Protein AF-A0A6G3DHX5-F1 (afdb_monomer_lite)

Radius of gyration: 11.98 Å; chains: 1; bounding box: 29×22×34 Å

Secondary structure (DSSP, 8-state):
-TTT---EEEPPGGG--HHHHHIIIIIIS---GGGEEEE-GGGS--HHHHHHHHHTT-EEE---SSS--

Foldseek 3Di:
DVVPPAADEDEDDLLPCLVVVCCVVCVPVVNQQCSYEYENNVSVPDVVSVVVSVVSNHHYHHDDPDPPD

pLDDT: mean 93.58, std 10.8, range [48.0, 98.69]

Structure (mmCIF, N/CA/C/O backbone):
data_AF-A0A6G3DHX5-F1
#
_entry.id   AF-A0A6G3DHX5-F1
#
loop_
_atom_site.group_PDB
_atom_site.id
_atom_site.type_symbol
_atom_site.label_atom_id
_atom_site.label_alt_id
_atom_site.label_comp_id
_atom_site.label_asym_id
_atom_site.label_entity_id
_atom_site.label_seq_id
_atom_site.pdbx_PDB_ins_code
_atom_site.Cartn_x
_atom_site.Cartn_y
_atom_site.Cartn_z
_atom_site.occupancy
_atom_site.B_iso_or_equiv
_atom_site.auth_seq_id
_atom_site.auth_comp_id
_atom_site.auth_asym_id
_atom_site.auth_atom_id
_atom_site.pdbx_PDB_model_num
ATOM 1 N N . HIS A 1 1 ? -12.923 1.226 7.475 1.00 87.25 1 HIS A N 1
ATOM 2 C CA . HIS A 1 1 ? -11.894 0.646 8.358 1.00 87.25 1 HIS A CA 1
ATOM 3 C C . HIS A 1 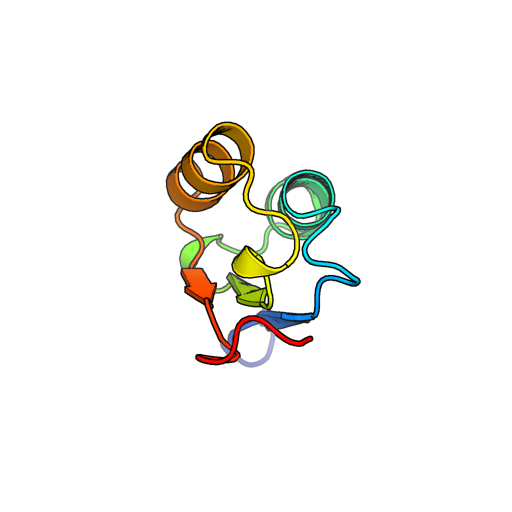1 ? -12.220 0.866 9.841 1.00 87.25 1 HIS A C 1
ATOM 5 O O . HIS A 1 1 ? -12.617 -0.108 10.457 1.00 87.25 1 HIS A O 1
ATOM 11 N N . HIS A 1 2 ? -12.149 2.074 10.421 1.00 88.69 2 HIS A N 1
ATOM 12 C CA . HIS A 1 2 ? -12.355 2.252 11.877 1.00 88.69 2 HIS A CA 1
ATOM 13 C C . HIS A 1 2 ? -13.732 1.800 12.383 1.00 88.69 2 HIS A C 1
ATOM 15 O O . HIS A 1 2 ? -13.821 1.045 13.341 1.00 88.69 2 HIS A O 1
ATOM 21 N N . ALA A 1 3 ? -14.805 2.216 11.708 1.00 95.75 3 ALA A N 1
ATOM 22 C CA . ALA A 1 3 ? -16.163 1.845 12.106 1.00 95.75 3 ALA A CA 1
ATOM 23 C C . ALA A 1 3 ? -16.557 0.417 11.687 1.00 95.75 3 ALA A C 1
ATOM 25 O O . ALA A 1 3 ? -17.452 -0.176 12.274 1.00 95.75 3 ALA A O 1
ATOM 26 N N . THR A 1 4 ? -15.923 -0.124 10.641 1.00 96.00 4 THR A N 1
ATOM 27 C CA . THR A 1 4 ? -16.409 -1.329 9.943 1.00 96.00 4 THR A CA 1
ATOM 28 C C . THR A 1 4 ? -15.490 -2.536 10.058 1.00 96.00 4 THR A C 1
ATOM 30 O O . THR A 1 4 ? -15.871 -3.635 9.674 1.00 96.00 4 THR A O 1
ATOM 33 N N . GLY A 1 5 ? -14.240 -2.341 10.471 1.00 94.69 5 GLY A N 1
ATOM 34 C CA . GLY A 1 5 ? -13.191 -3.350 10.355 1.00 94.69 5 GLY A CA 1
ATOM 35 C C . GLY A 1 5 ? -12.852 -3.752 8.912 1.00 94.69 5 GLY A C 1
ATOM 36 O O . GLY A 1 5 ? -12.032 -4.642 8.727 1.00 94.69 5 GLY A O 1
ATOM 37 N N . ALA A 1 6 ? -13.447 -3.136 7.884 1.00 97.75 6 ALA A N 1
ATOM 38 C CA . ALA A 1 6 ? -13.186 -3.503 6.493 1.00 97.75 6 ALA A CA 1
ATOM 39 C C . ALA A 1 6 ? -11.787 -3.037 6.036 1.00 97.75 6 ALA A C 1
ATOM 41 O O . ALA A 1 6 ? -11.370 -1.940 6.441 1.00 97.75 6 ALA A O 1
ATOM 42 N N . PRO A 1 7 ? -11.083 -3.827 5.199 1.00 98.06 7 PRO A N 1
ATOM 43 C CA . PRO A 1 7 ? -9.837 -3.403 4.565 1.00 98.06 7 PRO A CA 1
ATOM 44 C C . PRO A 1 7 ? -10.070 -2.257 3.568 1.00 98.06 7 PRO A C 1
ATOM 46 O O . PRO A 1 7 ? -11.199 -2.001 3.146 1.00 98.06 7 PRO A O 1
ATOM 49 N N . ILE A 1 8 ? -8.988 -1.577 3.197 1.00 98.44 8 ILE A N 1
ATOM 50 C CA . ILE A 1 8 ? -8.965 -0.508 2.196 1.00 98.44 8 ILE A CA 1
ATOM 51 C C . ILE A 1 8 ? -8.158 -1.008 1.000 1.00 98.44 8 ILE A C 1
ATOM 53 O O . ILE A 1 8 ? -6.956 -1.236 1.116 1.00 98.44 8 ILE A O 1
ATOM 57 N N . ALA A 1 9 ? -8.819 -1.173 -0.143 1.00 98.25 9 ALA A N 1
ATOM 58 C CA . ALA A 1 9 ? -8.148 -1.413 -1.413 1.00 98.25 9 ALA A CA 1
ATOM 59 C C . ALA A 1 9 ? -7.957 -0.081 -2.141 1.00 98.25 9 ALA A C 1
ATOM 61 O O . ALA A 1 9 ? -8.910 0.687 -2.283 1.00 98.25 9 ALA A O 1
ATOM 62 N N . VAL A 1 10 ? -6.734 0.188 -2.588 1.00 98.31 10 VAL A N 1
ATOM 63 C CA . VAL A 1 10 ? -6.368 1.420 -3.285 1.00 98.31 10 VAL A CA 1
ATOM 64 C C . VAL A 1 10 ? -6.000 1.086 -4.721 1.00 98.31 10 VAL A C 1
ATOM 66 O O . VAL A 1 10 ? -5.087 0.302 -4.976 1.00 98.31 10 VAL A O 1
ATOM 69 N N . HIS A 1 11 ? -6.709 1.703 -5.659 1.00 97.75 11 HIS A N 1
ATOM 70 C CA . HIS A 1 11 ? -6.301 1.742 -7.054 1.00 97.75 11 HIS A CA 1
ATOM 71 C C . HIS A 1 11 ? -5.163 2.758 -7.206 1.00 97.75 11 HIS A C 1
ATOM 73 O O . HIS A 1 11 ? -5.344 3.930 -6.875 1.00 97.75 11 HIS A O 1
ATOM 79 N N . LEU A 1 12 ? -4.009 2.311 -7.701 1.00 96.75 12 LEU A N 1
ATOM 80 C CA . LEU A 1 12 ? -2.905 3.192 -8.066 1.00 96.75 12 LEU A CA 1
ATOM 81 C C . LEU A 1 12 ? -2.900 3.406 -9.578 1.00 96.75 12 LEU A C 1
ATOM 83 O O . LEU A 1 12 ? -2.683 2.460 -10.342 1.00 96.75 12 LEU A O 1
ATOM 87 N N . GLU A 1 13 ? -3.094 4.654 -10.000 1.00 95.81 13 GLU A N 1
ATOM 88 C CA . GLU A 1 13 ? -2.995 5.031 -11.408 1.00 95.81 13 GLU A CA 1
ATOM 89 C C . GLU A 1 13 ? -1.567 4.757 -11.903 1.00 95.81 13 GLU A C 1
ATOM 91 O O . GLU A 1 13 ? -0.577 5.166 -11.280 1.00 95.81 13 GLU A O 1
ATOM 96 N N . LEU A 1 14 ? -1.458 3.978 -12.983 1.00 93.75 14 LEU A N 1
ATOM 97 C CA . LEU A 1 14 ? -0.192 3.456 -13.518 1.00 93.75 14 LEU A CA 1
ATOM 98 C C . LEU A 1 14 ? 0.719 2.753 -12.485 1.00 93.75 14 LEU A C 1
ATOM 100 O O . LEU A 1 14 ? 1.911 2.585 -12.728 1.00 93.75 14 LEU A O 1
ATOM 104 N N . GLY A 1 15 ? 0.188 2.315 -11.338 1.00 94.50 15 GLY A N 1
ATOM 105 C CA . GLY A 1 15 ? 0.984 1.692 -10.274 1.00 94.50 15 GLY A CA 1
ATOM 106 C C . GLY A 1 15 ? 1.891 2.660 -9.502 1.00 94.50 15 GLY A C 1
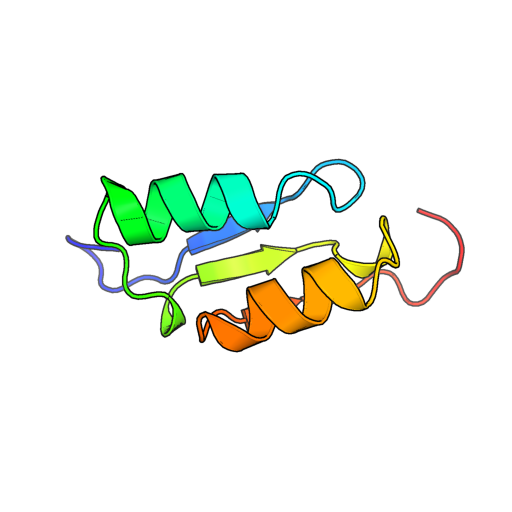ATOM 107 O O . GLY A 1 15 ? 2.845 2.216 -8.864 1.00 94.50 15 GLY A O 1
ATOM 108 N N . THR A 1 16 ? 1.638 3.969 -9.570 1.00 96.69 16 THR A N 1
ATOM 109 C CA . THR A 1 16 ? 2.469 5.015 -8.943 1.00 96.69 16 THR A CA 1
ATOM 110 C C . THR A 1 16 ? 1.869 5.544 -7.630 1.00 96.69 16 THR A C 1
ATOM 112 O O . THR A 1 16 ? 0.703 5.304 -7.335 1.00 96.69 16 THR A O 1
ATOM 115 N N . GLY A 1 17 ? 2.671 6.231 -6.802 1.00 97.75 17 GLY A N 1
ATOM 116 C CA . GLY A 1 17 ? 2.205 6.861 -5.551 1.00 97.75 17 GLY A CA 1
ATOM 117 C C . GLY A 1 17 ? 2.023 5.919 -4.351 1.00 97.75 17 GLY A C 1
ATOM 118 O O . GLY A 1 17 ? 1.420 6.301 -3.353 1.00 97.75 17 GLY A O 1
ATOM 119 N N . ALA A 1 18 ? 2.540 4.686 -4.418 1.00 98.00 18 ALA A N 1
ATOM 120 C CA . ALA A 1 18 ? 2.373 3.677 -3.367 1.00 98.00 18 ALA A CA 1
ATOM 121 C C . ALA A 1 18 ? 2.831 4.150 -1.972 1.00 98.00 18 ALA A C 1
ATOM 123 O O . ALA A 1 18 ? 2.137 3.911 -0.986 1.00 98.00 18 ALA A O 1
ATOM 124 N N . LEU A 1 19 ? 3.990 4.813 -1.883 1.00 98.38 19 LEU A N 1
ATOM 125 C CA . LEU A 1 19 ? 4.546 5.267 -0.604 1.00 98.38 19 LEU A CA 1
ATOM 126 C C . LEU A 1 19 ? 3.792 6.474 -0.044 1.00 98.38 19 LEU A C 1
ATOM 128 O O . LEU A 1 19 ? 3.536 6.503 1.153 1.00 98.38 19 LEU A O 1
ATOM 132 N N . ASP A 1 20 ? 3.360 7.403 -0.898 1.00 98.56 20 ASP A N 1
ATOM 133 C CA . ASP A 1 20 ? 2.555 8.557 -0.477 1.00 98.56 20 ASP A CA 1
ATOM 134 C C . ASP A 1 20 ? 1.189 8.111 0.066 1.00 98.56 20 ASP A C 1
ATOM 136 O O . ASP A 1 20 ? 0.712 8.609 1.083 1.00 98.56 20 ASP A O 1
ATOM 140 N N . VAL A 1 21 ? 0.575 7.105 -0.569 1.00 98.56 21 VAL A N 1
ATOM 141 C CA . VAL A 1 21 ? -0.659 6.478 -0.074 1.00 98.56 21 VAL A CA 1
ATOM 142 C C . VAL A 1 21 ? -0.439 5.814 1.284 1.00 98.56 21 VAL A C 1
ATOM 144 O O . VAL A 1 21 ? -1.300 5.918 2.159 1.00 98.56 21 VAL A O 1
ATOM 147 N N . LEU A 1 22 ? 0.681 5.113 1.473 1.00 98.62 22 LEU A N 1
ATOM 148 C CA . LEU A 1 22 ? 1.002 4.488 2.756 1.00 98.62 22 LEU A CA 1
ATOM 149 C C . LEU A 1 22 ? 1.269 5.527 3.843 1.00 98.62 22 LEU A C 1
ATOM 151 O O . LEU A 1 22 ? 0.795 5.333 4.960 1.00 98.62 22 LEU A O 1
ATOM 155 N N . GLU A 1 23 ? 1.957 6.619 3.525 1.00 98.69 23 GLU A N 1
ATOM 156 C CA . GLU A 1 23 ? 2.183 7.716 4.465 1.00 98.69 23 GLU A CA 1
ATOM 157 C C . GLU A 1 23 ? 0.857 8.347 4.892 1.00 98.69 23 GLU A C 1
ATOM 159 O O . GLU A 1 23 ? 0.560 8.414 6.084 1.00 98.69 23 GLU A O 1
ATOM 164 N N . LEU A 1 24 ? -0.013 8.680 3.936 1.00 98.62 24 LEU A N 1
ATOM 165 C CA . LEU A 1 24 ? -1.327 9.240 4.241 1.00 98.62 24 LEU A CA 1
ATOM 166 C C . LEU A 1 24 ? -2.182 8.271 5.071 1.00 98.62 24 LEU A C 1
ATOM 168 O O . LEU A 1 24 ? -2.724 8.633 6.113 1.00 98.62 24 LEU A O 1
ATOM 172 N N . LEU A 1 25 ? -2.348 7.027 4.617 1.00 98.50 25 LEU A N 1
ATOM 173 C CA . LEU A 1 25 ? -3.254 6.089 5.279 1.00 98.50 25 LEU A CA 1
ATOM 174 C C . LEU A 1 25 ? -2.690 5.595 6.612 1.00 98.50 25 LEU A C 1
ATOM 176 O O . LEU A 1 25 ? -3.417 5.559 7.602 1.00 98.50 25 LEU A O 1
ATOM 180 N N . CYS A 1 26 ? -1.425 5.187 6.649 1.00 98.31 26 CYS A N 1
ATOM 181 C CA . CYS A 1 26 ? -0.837 4.536 7.817 1.00 98.31 26 CYS A CA 1
ATOM 182 C C . CYS A 1 26 ? -0.147 5.533 8.752 1.00 98.31 26 CYS A C 1
ATOM 184 O O . CYS A 1 26 ? -0.312 5.414 9.966 1.00 98.31 26 CYS A O 1
ATOM 186 N N . GLY A 1 27 ? 0.603 6.491 8.202 1.00 98.12 27 GLY A N 1
ATOM 187 C CA . GLY A 1 27 ? 1.327 7.511 8.965 1.00 98.12 27 GLY A CA 1
ATOM 188 C C . GLY A 1 27 ? 0.394 8.572 9.547 1.00 98.12 27 GLY A C 1
ATOM 189 O O . GLY A 1 27 ? 0.384 8.786 10.758 1.00 98.12 27 GLY A O 1
ATOM 190 N N . GLU A 1 28 ? -0.440 9.187 8.708 1.00 98.44 28 GLU A N 1
ATOM 191 C CA . GLU A 1 28 ? -1.298 10.304 9.128 1.00 98.44 28 GLU A CA 1
ATOM 192 C C . GLU A 1 28 ? -2.660 9.848 9.673 1.00 98.44 28 GLU A C 1
ATOM 194 O O . GLU A 1 28 ? -3.113 10.324 10.715 1.00 98.44 28 GLU A O 1
ATOM 199 N N . LEU A 1 29 ? -3.328 8.912 8.990 1.00 97.75 29 LEU A N 1
ATOM 200 C CA . LEU A 1 29 ? -4.703 8.500 9.310 1.00 97.75 29 LEU A CA 1
ATOM 201 C C . LEU A 1 29 ? -4.794 7.252 10.201 1.00 97.75 29 LEU A C 1
ATOM 203 O O . LEU A 1 29 ? -5.896 6.767 10.469 1.00 97.75 29 LEU A O 1
ATOM 207 N N . ALA A 1 30 ? -3.657 6.734 10.674 1.00 97.00 30 ALA A N 1
ATOM 208 C CA . ALA A 1 30 ? -3.571 5.598 11.593 1.00 97.00 30 ALA A CA 1
ATOM 209 C C . ALA A 1 30 ? -4.335 4.338 11.125 1.00 97.00 30 ALA A C 1
ATOM 211 O O . ALA A 1 30 ? -4.888 3.580 11.931 1.00 97.00 30 ALA A O 1
ATOM 212 N N . VAL A 1 31 ? -4.374 4.088 9.815 1.00 98.31 31 VAL A N 1
ATOM 213 C CA . VAL A 1 31 ? -4.830 2.813 9.255 1.00 98.31 31 VAL A CA 1
ATOM 214 C C . VAL A 1 31 ? -3.738 1.764 9.480 1.00 98.31 31 VAL A C 1
ATOM 216 O O . VAL A 1 31 ? -2.618 1.946 9.012 1.00 98.31 31 VAL A O 1
ATOM 219 N N . PRO A 1 32 ? -4.019 0.633 10.152 1.00 98.00 32 PRO A N 1
ATOM 220 C CA . PRO A 1 32 ? -3.047 -0.446 10.257 1.00 98.00 32 PRO A CA 1
ATOM 221 C C . PRO A 1 32 ? -2.672 -0.955 8.863 1.00 98.00 32 PRO A C 1
ATOM 223 O O . PRO A 1 32 ? -3.551 -1.346 8.093 1.00 98.00 32 PRO A O 1
ATOM 226 N N . SER A 1 33 ? -1.379 -1.005 8.548 1.00 98.06 33 SER A N 1
ATOM 227 C CA . SER A 1 33 ? -0.885 -1.352 7.207 1.00 98.06 33 SER A CA 1
ATOM 228 C C . SER A 1 33 ? -1.398 -2.701 6.691 1.00 98.06 33 SER A C 1
ATOM 230 O O . SER A 1 33 ? -1.780 -2.805 5.530 1.00 98.06 33 SER A O 1
ATOM 232 N N . HIS A 1 34 ? -1.557 -3.702 7.564 1.00 97.81 34 HIS A N 1
ATOM 233 C CA . HIS A 1 34 ? -2.132 -5.014 7.221 1.00 97.81 34 HIS A CA 1
ATOM 234 C C . HIS A 1 34 ? -3.606 -4.973 6.757 1.00 97.81 34 HIS A C 1
ATOM 236 O O . HIS A 1 34 ? -4.149 -5.996 6.333 1.00 97.81 34 HIS A O 1
ATOM 242 N N . ARG A 1 35 ? -4.280 -3.816 6.857 1.00 98.19 35 ARG A N 1
ATOM 243 C CA . ARG A 1 35 ? -5.625 -3.548 6.317 1.00 98.19 35 ARG A CA 1
ATOM 244 C C . ARG A 1 35 ? -5.598 -2.854 4.953 1.00 98.19 35 ARG A C 1
ATOM 246 O O . ARG A 1 35 ? -6.671 -2.665 4.385 1.00 98.19 35 ARG A O 1
ATOM 253 N N . VAL A 1 36 ? -4.431 -2.468 4.440 1.00 98.69 36 VAL A N 1
ATOM 254 C CA . VAL A 1 36 ? -4.267 -1.766 3.160 1.00 98.69 36 VAL A CA 1
ATOM 255 C C . VAL A 1 36 ? -3.839 -2.752 2.073 1.00 98.69 36 VAL A C 1
ATOM 257 O O . VAL A 1 36 ? -2.937 -3.565 2.277 1.00 98.69 36 VAL A O 1
ATOM 260 N N . ILE A 1 37 ? -4.490 -2.671 0.914 1.00 98.69 37 ILE A N 1
ATOM 261 C CA . ILE A 1 37 ? -4.163 -3.430 -0.296 1.00 98.69 37 ILE A CA 1
ATOM 262 C C . ILE A 1 37 ? -3.867 -2.422 -1.407 1.00 98.69 37 ILE A C 1
ATOM 264 O O . ILE A 1 37 ? -4.743 -1.639 -1.771 1.00 98.69 37 ILE A O 1
ATOM 268 N N . LEU A 1 38 ? -2.653 -2.441 -1.951 1.00 98.50 38 LEU A N 1
ATOM 269 C CA . LEU A 1 38 ? -2.247 -1.573 -3.053 1.00 98.50 38 LEU A CA 1
ATOM 270 C C . LEU A 1 38 ? -2.367 -2.327 -4.382 1.00 98.50 38 LEU A C 1
ATOM 272 O O . LEU A 1 38 ? -1.714 -3.354 -4.574 1.00 98.50 38 LEU A O 1
ATOM 276 N N . GLY A 1 39 ? -3.215 -1.838 -5.282 1.00 96.94 39 GLY A N 1
ATOM 277 C CA . GLY A 1 39 ? -3.451 -2.429 -6.598 1.00 96.94 39 GLY A CA 1
ATOM 278 C C . GLY A 1 39 ? -2.501 -1.918 -7.678 1.00 96.94 39 GLY A C 1
ATOM 279 O O . GLY A 1 39 ? -1.963 -0.818 -7.580 1.00 96.94 39 GLY A O 1
ATOM 280 N N . HIS A 1 40 ? -2.350 -2.709 -8.740 1.00 95.25 40 HIS A N 1
ATOM 281 C CA . HIS A 1 40 ? -1.672 -2.341 -9.988 1.00 95.25 40 HIS A CA 1
ATOM 282 C C . HIS A 1 40 ? -0.181 -2.001 -9.870 1.00 95.25 40 HIS A C 1
ATOM 284 O O . HIS A 1 40 ? 0.373 -1.371 -10.771 1.00 95.25 40 HIS A O 1
ATOM 290 N N . LEU A 1 41 ? 0.513 -2.445 -8.816 1.00 93.56 41 LEU A N 1
ATOM 291 C CA . LEU A 1 41 ? 1.947 -2.161 -8.656 1.00 93.56 41 LEU A CA 1
ATOM 292 C C . LEU A 1 41 ? 2.801 -2.715 -9.806 1.00 93.56 41 LEU A C 1
ATOM 294 O O . LEU A 1 41 ? 3.870 -2.187 -10.077 1.00 93.56 41 LEU A O 1
ATOM 298 N N . ASN A 1 42 ? 2.347 -3.741 -10.529 1.00 91.88 42 ASN A N 1
ATOM 299 C CA . ASN A 1 42 ? 3.048 -4.243 -11.715 1.00 91.88 42 ASN A CA 1
ATOM 300 C C . ASN A 1 42 ? 2.979 -3.299 -12.928 1.00 91.88 42 ASN A C 1
ATOM 302 O O . ASN A 1 42 ? 3.750 -3.502 -13.863 1.00 91.88 42 ASN A O 1
ATOM 306 N N . ARG A 1 43 ? 2.104 -2.280 -12.933 1.00 92.56 43 ARG A N 1
ATOM 307 C CA . ARG A 1 43 ? 2.100 -1.232 -13.971 1.00 92.56 43 ARG A CA 1
ATOM 308 C C . ARG A 1 43 ? 3.283 -0.262 -13.824 1.00 92.56 43 ARG A C 1
ATOM 310 O O . ARG A 1 43 ? 3.691 0.335 -14.814 1.00 92.56 43 ARG A O 1
ATOM 317 N N . SER A 1 44 ? 3.882 -0.191 -12.631 1.00 93.75 44 SER A N 1
ATOM 318 C CA . SER A 1 44 ? 5.160 0.478 -12.365 1.00 93.75 44 SER A CA 1
ATOM 319 C C . SER A 1 44 ? 6.137 -0.523 -11.729 1.00 93.75 44 SER A C 1
ATOM 321 O O . S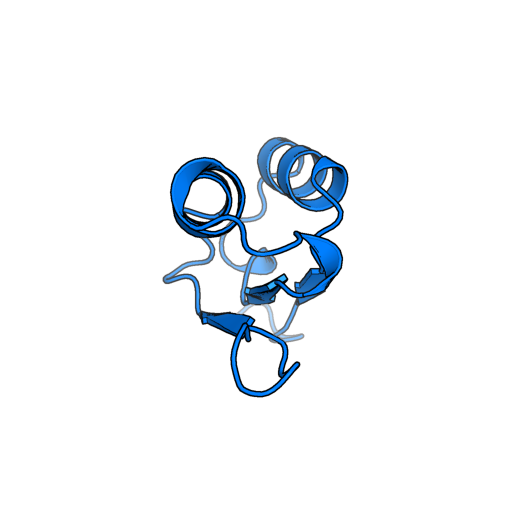ER A 1 44 ? 6.185 -0.660 -10.502 1.00 93.75 44 SER A O 1
ATOM 323 N N . PRO A 1 45 ? 6.890 -1.295 -12.536 1.00 91.75 45 PRO A N 1
ATOM 324 C CA . PRO A 1 45 ? 7.721 -2.394 -12.053 1.00 91.75 45 PRO A CA 1
ATOM 325 C C . PRO A 1 45 ? 9.036 -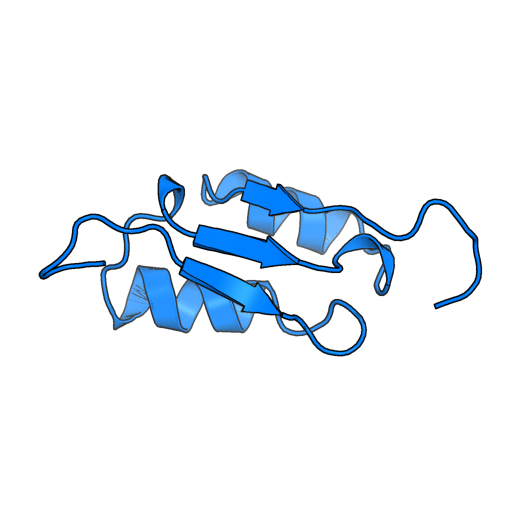1.890 -11.437 1.00 91.75 45 PRO A C 1
ATOM 327 O O . PRO A 1 45 ? 10.116 -2.185 -11.945 1.00 91.75 45 PRO A O 1
ATOM 330 N N . ASP A 1 46 ? 8.941 -1.137 -10.341 1.00 95.19 46 ASP A N 1
ATOM 331 C CA . ASP A 1 46 ? 10.071 -0.718 -9.512 1.00 95.19 46 ASP A CA 1
ATOM 332 C C . ASP A 1 46 ? 10.218 -1.635 -8.278 1.00 95.19 46 ASP A C 1
ATOM 334 O O . ASP A 1 46 ? 9.484 -1.487 -7.291 1.00 95.19 46 ASP A O 1
ATOM 338 N N . PRO A 1 47 ? 11.199 -2.560 -8.274 1.00 95.19 47 PRO A N 1
ATOM 339 C CA . PRO A 1 47 ? 11.409 -3.481 -7.162 1.00 95.19 47 PRO A CA 1
ATOM 340 C C . PRO A 1 47 ? 11.775 -2.792 -5.841 1.00 95.19 47 PRO A C 1
ATOM 342 O O . PRO A 1 47 ? 11.575 -3.388 -4.778 1.00 95.19 47 PRO A O 1
ATOM 345 N N . VAL A 1 48 ? 12.331 -1.574 -5.879 1.00 97.69 48 VAL A N 1
ATOM 346 C CA . VAL A 1 48 ? 12.683 -0.819 -4.666 1.00 97.69 48 VAL A CA 1
ATOM 347 C C . VAL A 1 48 ? 11.409 -0.354 -3.976 1.00 97.69 48 VAL A C 1
ATOM 349 O O . VAL A 1 48 ? 11.193 -0.705 -2.812 1.00 97.69 48 VAL A O 1
ATOM 352 N N . THR A 1 49 ? 10.529 0.328 -4.711 1.00 97.25 49 THR A N 1
ATOM 353 C CA . THR A 1 49 ? 9.212 0.735 -4.209 1.00 97.25 49 THR A CA 1
ATOM 354 C C . THR A 1 49 ? 8.394 -0.467 -3.743 1.00 97.25 49 THR A C 1
ATOM 356 O O . THR A 1 49 ? 7.818 -0.431 -2.656 1.00 97.25 49 THR A O 1
ATOM 359 N N . HIS A 1 50 ? 8.375 -1.573 -4.498 1.00 97.44 50 HIS A N 1
ATOM 360 C CA . HIS A 1 50 ? 7.633 -2.780 -4.100 1.00 97.44 50 HIS A CA 1
ATOM 361 C C . HIS A 1 50 ? 8.149 -3.354 -2.779 1.00 97.44 50 HIS A C 1
ATOM 363 O O . HIS A 1 50 ? 7.359 -3.707 -1.903 1.00 97.44 50 HIS A O 1
ATOM 369 N N . ARG A 1 51 ? 9.474 -3.417 -2.601 1.00 98.25 51 ARG A N 1
ATOM 370 C CA . ARG A 1 51 ? 10.084 -3.886 -1.351 1.00 98.25 51 ARG A CA 1
ATOM 371 C C . ARG A 1 51 ? 9.738 -2.971 -0.180 1.00 98.25 51 ARG A C 1
ATOM 373 O O . ARG A 1 51 ? 9.428 -3.477 0.895 1.00 98.25 51 ARG A O 1
ATOM 380 N N . GLN A 1 52 ? 9.801 -1.656 -0.369 1.00 98.44 52 GLN A N 1
ATOM 381 C CA . GLN A 1 52 ? 9.466 -0.685 0.675 1.00 98.44 52 GLN A CA 1
ATOM 382 C C . GLN A 1 52 ? 7.988 -0.777 1.068 1.00 98.44 52 GLN A C 1
ATOM 384 O O . GLN A 1 52 ? 7.683 -0.879 2.255 1.00 98.44 52 GLN A O 1
ATOM 389 N N . ALA A 1 53 ? 7.088 -0.843 0.083 1.00 98.31 53 ALA A N 1
ATOM 390 C CA . ALA A 1 53 ? 5.663 -1.033 0.321 1.00 98.31 53 ALA A CA 1
ATOM 391 C C . ALA A 1 53 ? 5.397 -2.337 1.089 1.00 98.31 53 ALA A C 1
ATOM 393 O O . ALA A 1 53 ? 4.759 -2.308 2.138 1.00 98.31 53 ALA A O 1
ATOM 394 N N . ALA A 1 54 ? 5.965 -3.465 0.650 1.00 98.06 54 ALA A N 1
ATOM 395 C CA . ALA A 1 54 ? 5.825 -4.742 1.353 1.00 98.06 54 ALA A CA 1
ATOM 396 C C . ALA A 1 54 ? 6.393 -4.690 2.784 1.00 98.06 54 ALA A C 1
ATOM 398 O O . ALA A 1 54 ? 5.805 -5.253 3.706 1.00 98.06 54 ALA A O 1
ATOM 399 N N . GLY A 1 55 ? 7.498 -3.965 2.987 1.00 98.44 55 GLY A N 1
ATOM 400 C CA . GLY A 1 55 ? 8.108 -3.740 4.297 1.00 98.44 55 GLY A CA 1
ATOM 401 C C . GLY A 1 55 ? 7.215 -2.986 5.288 1.00 98.44 55 GLY A C 1
ATOM 402 O O . GLY A 1 55 ? 7.400 -3.141 6.492 1.00 98.44 55 GLY A O 1
ATOM 403 N N . SER A 1 56 ? 6.217 -2.233 4.813 1.00 98.00 56 SER A N 1
ATOM 404 C CA . SER A 1 56 ? 5.222 -1.587 5.682 1.00 98.00 56 SER A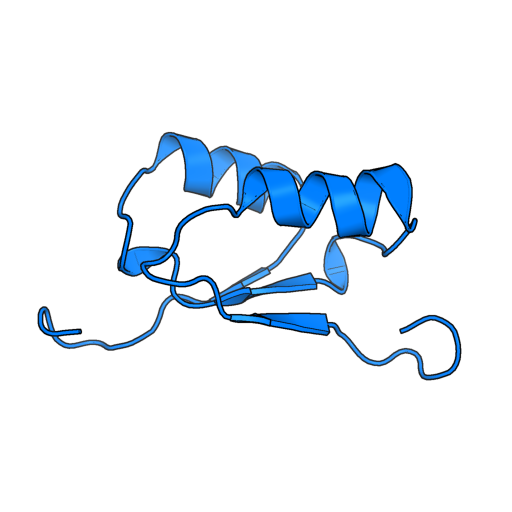 CA 1
ATOM 405 C C . SER A 1 56 ? 4.247 -2.581 6.329 1.00 98.00 56 SER A C 1
ATOM 407 O O . SER A 1 56 ? 3.600 -2.248 7.322 1.00 98.00 56 SER A O 1
ATOM 409 N N . GLY A 1 57 ? 4.119 -3.795 5.779 1.00 98.25 57 GLY A N 1
ATOM 410 C CA . GLY A 1 57 ? 3.121 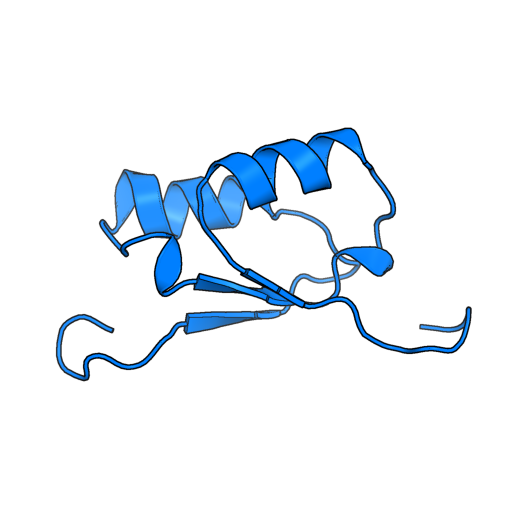-4.791 6.179 1.00 98.25 57 GLY A CA 1
ATOM 411 C C . GLY A 1 57 ? 1.793 -4.711 5.414 1.00 98.25 57 GLY A C 1
ATOM 412 O O . GLY A 1 57 ? 0.850 -5.411 5.784 1.00 98.25 57 GLY A O 1
ATOM 413 N N . CYS A 1 58 ? 1.695 -3.881 4.369 1.00 98.50 58 CYS A N 1
ATOM 414 C CA . CYS A 1 58 ? 0.541 -3.862 3.467 1.00 98.50 58 CYS A CA 1
ATOM 415 C C . CYS A 1 58 ? 0.543 -5.026 2.464 1.00 98.50 58 CYS A C 1
ATOM 417 O O . CYS A 1 58 ? 1.558 -5.685 2.234 1.00 98.50 58 CYS A O 1
ATOM 419 N N . TRP A 1 59 ? -0.593 -5.235 1.802 1.00 98.44 59 TRP A N 1
ATOM 420 C CA . TRP A 1 59 ? -0.731 -6.207 0.718 1.00 98.44 59 TRP A CA 1
ATOM 421 C C . TRP A 1 59 ? -0.461 -5.571 -0.644 1.00 98.44 59 TRP A C 1
ATOM 423 O O . TRP A 1 59 ? -0.929 -4.470 -0.929 1.00 98.44 59 TRP A O 1
ATOM 433 N N . LEU A 1 60 ? 0.261 -6.289 -1.503 1.00 97.62 60 LEU A N 1
ATOM 434 C CA . LEU A 1 60 ? 0.554 -5.882 -2.876 1.00 97.62 60 LEU A CA 1
ATOM 435 C C . LEU A 1 60 ? -0.279 -6.752 -3.819 1.00 97.62 60 LEU A C 1
ATOM 437 O O . LEU A 1 60 ? -0.067 -7.962 -3.901 1.00 97.62 60 LEU A O 1
ATOM 441 N N . ALA A 1 61 ? -1.234 -6.144 -4.515 1.00 96.00 61 ALA A N 1
ATOM 442 C CA . ALA A 1 61 ? -2.082 -6.817 -5.487 1.00 96.00 61 ALA A CA 1
ATOM 443 C C . ALA A 1 61 ? -1.527 -6.593 -6.900 1.00 96.00 61 ALA A C 1
ATOM 445 O O . ALA A 1 61 ? -1.757 -5.557 -7.525 1.00 96.00 61 ALA A O 1
ATOM 446 N N . PHE A 1 62 ? -0.778 -7.586 -7.382 1.00 94.12 62 PHE A N 1
ATOM 447 C CA . PHE A 1 62 ? -0.327 -7.665 -8.769 1.00 94.12 62 PHE A CA 1
ATOM 448 C C . PHE A 1 62 ? -1.417 -8.297 -9.637 1.00 94.12 62 PHE A C 1
ATOM 450 O O . PHE A 1 62 ? -1.925 -9.372 -9.310 1.00 94.12 62 PHE A O 1
ATOM 457 N N . ASP A 1 63 ? -1.772 -7.647 -10.739 1.00 90.06 63 ASP A N 1
ATOM 458 C CA . ASP A 1 63 ? -2.894 -8.044 -11.589 1.00 90.06 63 ASP A CA 1
ATOM 459 C C . ASP A 1 63 ? -2.619 -7.827 -13.084 1.00 90.06 63 ASP A C 1
ATOM 461 O O . ASP A 1 63 ? -1.556 -7.360 -13.470 1.00 90.06 63 ASP A O 1
ATOM 465 N N . GLY A 1 64 ? -3.552 -8.222 -13.958 1.00 77.69 64 GLY A N 1
ATOM 466 C CA . GLY A 1 64 ? -3.365 -8.112 -15.410 1.00 77.69 64 GLY A CA 1
ATOM 467 C C . GLY A 1 64 ? -2.253 -9.037 -15.929 1.00 77.69 64 GLY A C 1
ATOM 468 O O . GLY A 1 64 ? -1.178 -8.561 -16.276 1.00 77.69 64 GLY A O 1
ATOM 469 N N . PRO A 1 65 ? -2.483 -10.364 -16.019 1.00 70.69 65 PRO A N 1
ATOM 470 C CA . PRO A 1 65 ? -1.474 -11.338 -16.464 1.00 70.69 65 PRO A CA 1
ATOM 471 C C . PRO A 1 65 ? -0.953 -11.110 -17.898 1.00 70.69 65 PRO A C 1
ATOM 473 O O . PRO A 1 65 ? -0.020 -11.786 -18.334 1.00 70.69 65 PRO A O 1
ATOM 476 N N . SER A 1 66 ? -1.530 -10.167 -18.645 1.00 61.84 66 SER A N 1
ATOM 477 C CA . SER A 1 66 ? -1.035 -9.706 -19.937 1.00 61.84 66 SER A CA 1
ATOM 478 C C . SER A 1 66 ? -0.094 -8.510 -19.794 1.00 61.84 66 SER A C 1
ATOM 480 O O . SER A 1 66 ? -0.347 -7.587 -19.033 1.00 61.84 66 SER A O 1
ATOM 482 N N . ARG A 1 67 ? 0.939 -8.455 -20.644 1.00 55.84 67 ARG A N 1
ATOM 483 C CA . ARG A 1 67 ? 1.837 -7.290 -20.786 1.00 55.84 67 ARG A CA 1
ATOM 484 C C . ARG A 1 67 ? 1.126 -5.970 -21.126 1.00 55.84 67 ARG A C 1
ATOM 486 O O . ARG A 1 67 ? 1.756 -4.924 -21.046 1.00 55.84 67 ARG A O 1
ATOM 493 N N . GLY A 1 68 ? -0.125 -6.031 -21.577 1.00 51.81 68 GLY A N 1
ATOM 494 C CA . GLY A 1 68 ? -0.936 -4.865 -21.895 1.00 51.81 68 GLY A CA 1
ATOM 495 C C . GLY A 1 68 ? -1.799 -4.480 -20.707 1.00 51.81 68 GLY A C 1
ATOM 496 O O . GLY A 1 68 ? -2.648 -5.269 -20.290 1.00 51.81 68 GLY A O 1
ATOM 497 N N . ASN A 1 69 ? -1.572 -3.274 -20.205 1.00 48.00 69 ASN A N 1
ATOM 498 C CA . ASN A 1 69 ? -2.504 -2.515 -19.393 1.00 48.00 69 ASN A CA 1
ATOM 499 C C . ASN A 1 69 ? -2.424 -1.051 -19.806 1.00 48.00 69 ASN A C 1
ATOM 501 O O . ASN A 1 69 ? -1.306 -0.624 -20.171 1.00 48.00 69 ASN A O 1
#

Sequence (69 aa):
HHATGAPIAVHLELGTGALDVLELLCGELAVPSHRVILGHLNRSPDPVTHRQAAGSGCWLAFDGPSRGN